Protein AF-A0A1G3TV12-F1 (afdb_monomer_lite)

Structure (mmCIF, N/CA/C/O backbone):
data_AF-A0A1G3TV12-F1
#
_entry.id   AF-A0A1G3TV12-F1
#
loop_
_atom_site.group_PDB
_atom_site.id
_atom_site.type_symbol
_atom_site.label_atom_id
_atom_site.label_alt_id
_atom_site.label_comp_id
_atom_site.label_asym_id
_atom_site.label_entity_id
_atom_site.label_seq_id
_atom_site.pdbx_PDB_ins_code
_atom_site.Cartn_x
_atom_site.Cartn_y
_atom_site.Cartn_z
_atom_site.occupancy
_atom_site.B_iso_or_equiv
_atom_site.auth_seq_id
_atom_site.auth_comp_id
_atom_site.auth_asym_id
_atom_site.auth_atom_id
_atom_site.pdbx_PDB_model_num
ATOM 1 N N . ILE A 1 1 ? -9.687 -12.766 11.021 1.00 58.94 1 ILE A N 1
ATOM 2 C CA . ILE A 1 1 ? -8.291 -12.483 10.596 1.00 58.94 1 ILE A CA 1
ATOM 3 C C . ILE A 1 1 ? -7.959 -13.190 9.277 1.00 58.94 1 ILE A C 1
ATOM 5 O O . ILE A 1 1 ? -7.684 -12.495 8.314 1.00 58.94 1 ILE A O 1
ATOM 9 N N . LEU A 1 2 ? -8.092 -14.520 9.164 1.00 56.59 2 LEU A N 1
ATOM 10 C CA . LEU A 1 2 ? -7.794 -15.253 7.916 1.00 56.59 2 LEU A CA 1
ATOM 11 C C . LEU A 1 2 ? -8.655 -14.819 6.706 1.00 56.59 2 LEU A C 1
ATOM 13 O O . LEU A 1 2 ? -8.135 -14.634 5.612 1.00 56.59 2 LEU A O 1
ATOM 17 N N . LEU A 1 3 ? -9.946 -14.538 6.931 1.00 59.56 3 LEU A N 1
ATOM 18 C CA . LEU A 1 3 ? -10.849 -13.985 5.910 1.00 59.56 3 LEU A CA 1
ATOM 19 C C . LEU A 1 3 ? -10.344 -12.643 5.335 1.00 59.56 3 LEU A C 1
ATOM 21 O O . LEU A 1 3 ? -10.456 -12.401 4.141 1.00 59.56 3 LEU A O 1
ATOM 25 N N . PHE A 1 4 ? -9.729 -11.793 6.167 1.00 60.41 4 PHE A N 1
ATOM 26 C CA . PHE A 1 4 ? -9.203 -10.484 5.756 1.00 60.41 4 PHE A CA 1
ATOM 27 C C . PHE A 1 4 ? -7.938 -10.588 4.916 1.00 60.41 4 PHE A C 1
ATOM 29 O O . PHE A 1 4 ? -7.738 -9.767 4.024 1.00 60.41 4 PHE A O 1
ATOM 36 N N . LEU A 1 5 ? -7.113 -11.604 5.176 1.00 58.50 5 LEU A N 1
ATOM 37 C CA . LEU A 1 5 ? -5.966 -11.900 4.332 1.00 58.50 5 LEU A CA 1
ATOM 38 C C . LEU A 1 5 ? -6.451 -12.291 2.929 1.00 58.50 5 LEU A C 1
ATOM 40 O O . LEU A 1 5 ? -5.931 -11.789 1.943 1.00 58.50 5 LEU A O 1
ATOM 44 N N . ILE A 1 6 ? -7.476 -13.145 2.823 1.00 59.94 6 ILE A N 1
ATOM 45 C CA . ILE A 1 6 ? -8.022 -13.627 1.538 1.00 59.94 6 ILE A CA 1
ATOM 46 C C . ILE A 1 6 ? -8.740 -12.509 0.757 1.00 59.94 6 ILE A C 1
ATOM 48 O O . ILE A 1 6 ? -8.690 -12.483 -0.469 1.00 59.94 6 ILE A O 1
ATOM 52 N N . MET A 1 7 ? -9.354 -11.543 1.445 1.00 66.31 7 MET A N 1
ATOM 53 C CA . MET A 1 7 ? -10.093 -10.430 0.829 1.00 66.31 7 MET A CA 1
ATOM 54 C C . MET A 1 7 ? -9.225 -9.345 0.162 1.00 66.31 7 MET A C 1
ATOM 56 O O . MET A 1 7 ? -9.773 -8.359 -0.327 1.00 66.31 7 MET A O 1
ATOM 60 N N . GLN A 1 8 ? -7.897 -9.488 0.127 1.00 81.31 8 GLN A N 1
ATOM 61 C CA . GLN A 1 8 ? -6.966 -8.481 -0.404 1.00 81.31 8 GLN A CA 1
ATOM 62 C C . GLN A 1 8 ? -6.310 -8.943 -1.726 1.00 81.31 8 GLN A C 1
ATOM 64 O O . GLN A 1 8 ? -5.086 -9.078 -1.787 1.00 81.31 8 GLN A O 1
ATOM 69 N N . PRO A 1 9 ? -7.071 -9.171 -2.819 1.00 84.06 9 PRO A N 1
ATOM 70 C CA . PRO A 1 9 ? -6.509 -9.669 -4.080 1.00 84.06 9 PRO A CA 1
ATOM 71 C C . PRO A 1 9 ? -5.422 -8.740 -4.640 1.00 84.06 9 PRO A C 1
ATOM 73 O O . PRO A 1 9 ? -4.424 -9.201 -5.186 1.00 84.06 9 PRO A O 1
ATOM 76 N N . THR A 1 10 ? -5.555 -7.427 -4.429 1.00 87.44 10 THR A N 1
ATOM 77 C CA . THR A 1 10 ? -4.567 -6.434 -4.870 1.00 87.44 10 THR A CA 1
ATOM 78 C C . THR A 1 10 ? -3.245 -6.496 -4.105 1.00 87.44 10 THR A C 1
ATOM 80 O O . THR A 1 10 ? -2.229 -6.054 -4.630 1.00 87.44 10 THR A O 1
ATOM 83 N N . PHE A 1 11 ? -3.242 -7.012 -2.873 1.00 89.12 11 PHE A N 1
ATOM 84 C CA . PHE A 1 11 ? -2.015 -7.204 -2.098 1.00 89.12 11 PHE A CA 1
ATOM 85 C C . PHE A 1 11 ? -1.218 -8.398 -2.630 1.00 89.12 11 PHE A C 1
ATOM 87 O O . PHE A 1 11 ? -0.026 -8.271 -2.890 1.00 89.12 11 PHE A O 1
ATOM 94 N N . TYR A 1 12 ? -1.886 -9.525 -2.897 1.00 89.50 12 TYR A N 1
ATOM 95 C CA . TYR A 1 12 ? -1.240 -10.675 -3.539 1.00 89.50 12 TYR A CA 1
ATOM 96 C C . TYR A 1 12 ? -0.755 -10.349 -4.950 1.00 89.50 12 TYR A C 1
ATOM 98 O O . TYR A 1 12 ? 0.335 -10.772 -5.327 1.00 89.50 12 TYR A O 1
ATOM 106 N N . PHE A 1 13 ? -1.520 -9.548 -5.699 1.00 91.62 13 PHE A N 1
ATOM 107 C CA . PHE A 1 13 ? -1.061 -9.007 -6.975 1.00 91.62 13 PHE A CA 1
ATOM 108 C C . PHE A 1 13 ? 0.239 -8.215 -6.813 1.00 91.62 13 PHE A C 1
ATOM 110 O O . PHE A 1 13 ? 1.171 -8.448 -7.567 1.00 91.62 13 PHE A O 1
ATOM 117 N N . ALA A 1 14 ? 0.335 -7.331 -5.816 1.00 91.88 14 ALA A N 1
ATOM 118 C CA . ALA A 1 14 ? 1.548 -6.553 -5.579 1.00 91.88 14 ALA A CA 1
ATOM 119 C C . ALA A 1 14 ? 2.761 -7.428 -5.221 1.00 91.88 14 ALA A C 1
ATOM 121 O O . ALA A 1 14 ? 3.862 -7.142 -5.681 1.00 91.88 14 ALA A O 1
ATOM 122 N N . ILE A 1 15 ? 2.564 -8.511 -4.457 1.00 92.56 15 ILE A N 1
ATOM 123 C CA . ILE A 1 15 ? 3.631 -9.486 -4.172 1.00 92.56 15 ILE A CA 1
ATOM 124 C C . ILE A 1 15 ? 4.091 -10.156 -5.469 1.00 92.56 15 ILE A C 1
ATOM 126 O O . ILE A 1 15 ? 5.284 -10.180 -5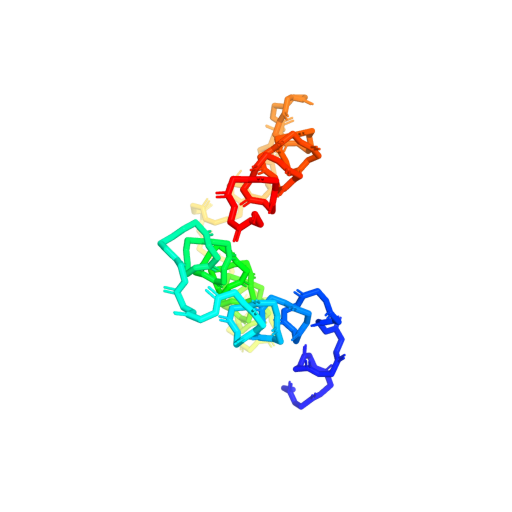.760 1.00 92.56 15 ILE A O 1
ATOM 130 N N . GLY A 1 16 ? 3.148 -10.676 -6.260 1.00 92.50 16 GLY A N 1
ATOM 131 C CA . GLY A 1 16 ? 3.459 -11.308 -7.542 1.00 92.50 16 GLY A CA 1
ATOM 132 C C . GLY A 1 16 ? 4.147 -10.342 -8.506 1.00 92.50 16 GLY A C 1
ATOM 133 O O . GLY A 1 16 ? 5.135 -10.704 -9.128 1.00 92.50 16 GLY A O 1
ATOM 134 N N . PHE A 1 17 ? 3.678 -9.097 -8.574 1.00 93.94 17 PHE A N 1
ATOM 135 C CA . PHE A 1 17 ? 4.253 -8.046 -9.406 1.00 93.94 17 PHE A CA 1
ATOM 136 C C . PHE A 1 17 ? 5.699 -7.720 -9.012 1.00 93.94 17 PHE A C 1
ATOM 138 O O . PHE A 1 17 ? 6.562 -7.671 -9.878 1.00 93.94 17 PHE A O 1
ATOM 145 N N . ALA A 1 18 ? 5.994 -7.594 -7.714 1.00 94.81 18 ALA A N 1
ATOM 146 C CA . ALA A 1 18 ? 7.363 -7.388 -7.244 1.00 94.81 18 ALA A CA 1
ATOM 147 C C . ALA A 1 18 ? 8.300 -8.544 -7.624 1.00 94.81 18 ALA A C 1
ATOM 149 O O . ALA A 1 18 ? 9.448 -8.298 -7.979 1.00 94.81 18 ALA A O 1
ATOM 150 N N . ILE A 1 19 ? 7.809 -9.788 -7.599 1.00 95.25 19 ILE A N 1
ATOM 151 C CA . ILE A 1 19 ? 8.584 -10.957 -8.039 1.00 95.25 19 ILE A CA 1
ATOM 152 C C . ILE A 1 19 ? 8.803 -10.934 -9.559 1.00 95.25 19 ILE A C 1
ATOM 154 O O . ILE A 1 19 ? 9.890 -11.266 -10.015 1.00 95.25 19 ILE A O 1
ATOM 158 N N . LEU A 1 20 ? 7.789 -10.551 -10.343 1.00 95.38 20 LEU A N 1
ATOM 159 C CA . LEU A 1 20 ? 7.876 -10.496 -11.808 1.00 95.38 20 LEU A CA 1
ATOM 160 C C . LEU A 1 20 ? 8.783 -9.369 -12.323 1.00 95.38 20 LEU A C 1
ATOM 162 O O . LEU A 1 20 ? 9.343 -9.506 -13.404 1.00 95.38 20 LEU A O 1
ATOM 166 N N . CYS A 1 21 ? 8.925 -8.286 -11.559 1.00 93.56 21 CYS A N 1
ATOM 167 C CA . CYS A 1 21 ? 9.794 -7.148 -11.868 1.00 93.56 21 CYS A CA 1
ATOM 168 C C . CYS A 1 21 ? 11.169 -7.240 -11.177 1.00 93.56 21 CYS A C 1
ATOM 170 O O . CYS A 1 21 ? 11.786 -6.208 -10.926 1.00 93.56 21 CYS A O 1
ATOM 172 N N . ASP A 1 22 ? 11.621 -8.440 -10.789 1.00 93.44 22 ASP A N 1
ATOM 173 C CA . ASP A 1 22 ? 12.924 -8.672 -10.137 1.00 93.44 22 ASP A CA 1
ATOM 174 C C . ASP A 1 22 ? 13.206 -7.748 -8.934 1.00 93.44 22 ASP A C 1
ATOM 176 O O . ASP A 1 22 ? 14.341 -7.352 -8.669 1.00 93.44 22 ASP A O 1
ATOM 180 N N . TYR A 1 23 ? 12.164 -7.431 -8.161 1.00 91.56 23 TYR A N 1
ATOM 181 C CA . TYR A 1 23 ? 12.224 -6.539 -7.001 1.00 91.56 23 TYR A CA 1
ATOM 182 C C . TYR A 1 23 ? 12.658 -5.099 -7.328 1.00 91.56 23 TYR A C 1
ATOM 184 O O . TYR A 1 23 ? 13.292 -4.446 -6.492 1.00 91.56 23 TYR A O 1
ATOM 192 N N . ASP A 1 24 ? 12.280 -4.583 -8.503 1.00 95.50 24 ASP A N 1
ATOM 193 C CA . ASP A 1 24 ? 12.456 -3.171 -8.857 1.00 95.50 24 ASP A CA 1
ATOM 194 C C . ASP A 1 24 ? 11.950 -2.223 -7.751 1.00 95.50 24 ASP A C 1
ATOM 196 O O . ASP A 1 24 ? 10.963 -2.490 -7.052 1.00 95.50 24 ASP A O 1
ATOM 200 N N . ILE A 1 25 ? 12.621 -1.080 -7.600 1.00 93.88 25 ILE A N 1
ATOM 201 C CA . ILE A 1 25 ? 12.342 -0.127 -6.526 1.00 93.88 25 ILE A CA 1
ATOM 202 C C . ILE A 1 25 ? 10.894 0.384 -6.554 1.00 93.88 25 ILE A C 1
ATOM 204 O O . ILE A 1 25 ? 10.282 0.527 -5.491 1.00 93.88 25 ILE A O 1
ATOM 208 N N . PHE A 1 26 ? 10.301 0.600 -7.731 1.00 93.88 26 PHE A N 1
ATOM 209 C CA . PHE A 1 26 ? 8.913 1.046 -7.859 1.00 93.88 26 PHE A CA 1
ATOM 210 C C . PHE A 1 26 ? 7.926 -0.075 -7.530 1.00 93.88 26 PHE A C 1
ATOM 212 O O . PHE A 1 26 ? 6.900 0.180 -6.889 1.00 93.88 26 PHE A O 1
ATOM 219 N N . ALA A 1 27 ? 8.259 -1.322 -7.869 1.00 92.56 27 ALA A N 1
ATOM 220 C CA . ALA A 1 27 ? 7.466 -2.487 -7.490 1.00 92.56 27 ALA A CA 1
ATOM 221 C C . ALA A 1 27 ? 7.500 -2.731 -5.968 1.00 92.56 27 ALA A C 1
ATOM 223 O O . ALA A 1 27 ? 6.464 -3.020 -5.359 1.00 92.56 27 ALA A O 1
ATOM 224 N N . ILE A 1 28 ? 8.655 -2.523 -5.325 1.00 94.81 28 ILE A N 1
ATOM 225 C CA . ILE A 1 28 ? 8.797 -2.565 -3.862 1.00 94.81 28 ILE A CA 1
ATOM 226 C C . ILE A 1 28 ? 8.000 -1.440 -3.192 1.00 94.81 28 ILE A C 1
ATOM 228 O O . ILE A 1 28 ? 7.293 -1.695 -2.214 1.00 94.81 28 ILE A O 1
ATOM 232 N N . ILE A 1 29 ? 8.050 -0.213 -3.722 1.00 93.75 29 ILE A N 1
ATOM 233 C CA . ILE A 1 29 ? 7.235 0.907 -3.222 1.00 93.75 29 ILE A CA 1
ATOM 234 C C . ILE A 1 29 ? 5.742 0.579 -3.351 1.00 93.75 29 ILE A C 1
ATOM 236 O O . ILE A 1 29 ? 4.977 0.789 -2.406 1.00 93.75 29 ILE A O 1
ATOM 240 N N . PHE A 1 30 ? 5.314 0.024 -4.486 1.00 92.62 30 PHE A N 1
ATOM 241 C CA . PHE A 1 30 ? 3.929 -0.393 -4.696 1.00 92.62 30 PHE A CA 1
ATOM 242 C C . PHE A 1 30 ? 3.488 -1.458 -3.679 1.00 92.62 30 PHE A C 1
ATOM 244 O O . PHE A 1 30 ? 2.422 -1.329 -3.064 1.00 92.62 30 PHE A O 1
ATOM 251 N N . LEU A 1 31 ? 4.328 -2.466 -3.436 1.00 93.50 31 LEU A N 1
ATOM 252 C CA . LEU A 1 31 ? 4.091 -3.489 -2.419 1.00 93.50 31 LEU A CA 1
ATOM 253 C C . LEU A 1 31 ? 4.015 -2.891 -1.007 1.00 93.50 31 LEU A C 1
ATOM 255 O O . LEU A 1 31 ? 3.119 -3.245 -0.234 1.00 93.50 31 LEU A O 1
ATOM 259 N N . PHE A 1 32 ? 4.895 -1.949 -0.672 1.00 93.38 32 PHE A N 1
ATOM 260 C CA . PHE A 1 32 ? 4.872 -1.261 0.617 1.00 93.38 32 PHE A CA 1
ATOM 261 C C . PHE A 1 32 ? 3.568 -0.480 0.822 1.00 93.38 32 PHE A C 1
ATOM 263 O O . PHE A 1 32 ? 2.925 -0.620 1.864 1.00 93.38 32 PHE A O 1
ATOM 270 N N . LEU A 1 33 ? 3.113 0.268 -0.189 1.00 92.06 33 LEU A N 1
ATOM 271 C CA . LEU A 1 33 ? 1.840 0.995 -0.131 1.00 92.06 33 LEU A CA 1
ATOM 272 C C . LEU A 1 33 ? 0.649 0.055 0.094 1.00 92.06 33 LEU A C 1
ATOM 274 O O . LEU A 1 33 ? -0.240 0.363 0.891 1.00 92.06 33 LEU A O 1
ATOM 278 N N . LYS A 1 34 ? 0.627 -1.110 -0.566 1.00 90.50 34 LYS A N 1
ATOM 279 C CA . LYS A 1 34 ? -0.415 -2.121 -0.328 1.00 90.50 34 LYS A CA 1
ATOM 280 C C . LYS A 1 34 ? -0.314 -2.754 1.055 1.00 90.50 34 LYS A C 1
ATOM 282 O O . LYS A 1 34 ? -1.344 -3.012 1.671 1.00 90.50 34 LYS A O 1
ATOM 287 N N . THR A 1 35 ? 0.898 -2.950 1.564 1.00 89.88 35 THR A N 1
ATOM 288 C CA . THR A 1 35 ? 1.128 -3.449 2.926 1.00 89.88 35 THR A CA 1
ATOM 289 C C . THR A 1 35 ? 0.582 -2.471 3.964 1.00 89.88 35 THR A C 1
ATOM 291 O O . THR A 1 35 ? -0.125 -2.888 4.880 1.00 89.88 35 THR A O 1
ATOM 294 N N . ALA A 1 36 ? 0.852 -1.174 3.795 1.00 89.44 36 ALA A N 1
ATOM 295 C CA . ALA A 1 36 ? 0.339 -0.124 4.669 1.00 89.44 36 ALA A CA 1
ATOM 296 C C . ALA A 1 36 ? -1.199 -0.086 4.674 1.00 89.44 36 ALA A C 1
ATOM 298 O O . ALA A 1 36 ? -1.798 -0.085 5.744 1.00 89.44 36 ALA A O 1
ATOM 299 N N . ASP A 1 37 ? -1.846 -0.157 3.504 1.00 86.75 37 ASP A N 1
ATOM 300 C CA . ASP A 1 37 ? -3.315 -0.203 3.397 1.00 86.75 37 ASP A CA 1
ATOM 301 C C . ASP A 1 37 ? -3.916 -1.417 4.137 1.00 86.75 37 ASP A C 1
ATOM 303 O O . ASP A 1 37 ? -4.874 -1.291 4.907 1.00 86.75 37 ASP A O 1
ATOM 307 N N . VAL A 1 38 ? -3.321 -2.604 3.970 1.00 86.88 38 VAL A N 1
ATOM 308 C CA . VAL A 1 38 ? -3.742 -3.819 4.688 1.00 86.88 38 VAL A CA 1
ATOM 309 C C . VAL A 1 38 ? -3.557 -3.657 6.199 1.00 86.88 38 VAL A C 1
ATOM 311 O O . VAL A 1 38 ? -4.478 -3.959 6.963 1.00 86.88 38 VAL A O 1
ATOM 314 N N . ALA A 1 39 ? -2.395 -3.168 6.633 1.00 86.19 39 ALA A N 1
ATOM 315 C CA . ALA A 1 39 ? -2.073 -2.982 8.043 1.00 86.19 39 ALA A CA 1
ATOM 316 C C . ALA A 1 39 ? -3.030 -1.986 8.712 1.00 86.19 39 ALA A C 1
ATOM 318 O O . ALA A 1 39 ? -3.589 -2.291 9.766 1.00 86.19 39 ALA A O 1
ATOM 319 N N . THR A 1 40 ? -3.301 -0.843 8.077 1.00 84.31 40 THR A N 1
ATOM 320 C CA . THR A 1 40 ? -4.247 0.156 8.589 1.00 84.31 40 THR A CA 1
ATOM 321 C C . THR A 1 40 ? -5.652 -0.423 8.732 1.00 84.31 40 THR A C 1
ATOM 323 O O . THR A 1 40 ? -6.299 -0.204 9.756 1.00 84.31 40 THR A O 1
ATOM 326 N N . LYS A 1 41 ? -6.119 -1.222 7.764 1.00 82.31 41 LYS A N 1
ATOM 327 C CA . LYS A 1 41 ? -7.418 -1.909 7.866 1.00 82.31 41 LYS A CA 1
ATOM 328 C C . LYS A 1 41 ? -7.457 -2.882 9.042 1.00 82.31 41 LYS A C 1
ATOM 330 O O . LYS A 1 41 ? -8.434 -2.881 9.786 1.00 82.31 41 LYS A O 1
ATOM 335 N N . ILE A 1 42 ? -6.404 -3.678 9.243 1.00 82.56 42 ILE A N 1
ATOM 336 C CA . ILE A 1 42 ? -6.306 -4.604 10.384 1.00 82.56 42 ILE A CA 1
ATOM 337 C C . ILE A 1 42 ? -6.368 -3.835 11.709 1.00 82.56 42 ILE A C 1
ATOM 339 O O . ILE A 1 42 ? -7.152 -4.207 12.583 1.00 82.56 42 ILE A O 1
ATOM 343 N N . LEU A 1 43 ? -5.608 -2.744 11.835 1.00 81.50 43 LEU A N 1
ATOM 344 C CA . LEU A 1 43 ? -5.606 -1.900 13.032 1.00 81.50 43 LEU A CA 1
ATOM 345 C C . LEU A 1 43 ? -6.983 -1.277 13.299 1.00 81.50 43 LEU A C 1
ATOM 347 O O . LEU A 1 43 ? -7.457 -1.302 14.434 1.00 81.50 43 LEU A O 1
ATOM 351 N N . LEU A 1 44 ? -7.652 -0.771 12.261 1.00 77.38 44 LEU A N 1
ATOM 352 C CA . LEU A 1 44 ? -9.009 -0.226 12.361 1.00 77.38 44 LEU A CA 1
ATOM 353 C C . LEU A 1 44 ? -10.008 -1.275 12.853 1.00 77.38 44 LEU A C 1
ATOM 355 O O . LEU A 1 44 ? -10.811 -1.005 13.744 1.00 77.38 44 LEU A O 1
ATOM 359 N N . ILE A 1 45 ? -9.946 -2.487 12.305 1.00 77.50 45 ILE A N 1
ATOM 360 C CA . ILE A 1 45 ? -10.821 -3.588 12.717 1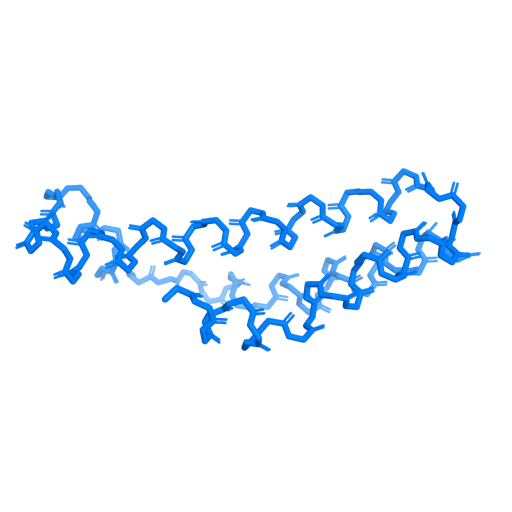.00 77.50 45 ILE A CA 1
ATOM 361 C C . ILE A 1 45 ? -10.553 -3.965 14.171 1.00 77.50 45 ILE A C 1
ATOM 363 O O . ILE A 1 45 ? -11.499 -4.142 14.935 1.00 77.50 45 ILE A O 1
ATOM 367 N N . GLU A 1 46 ? -9.291 -4.065 14.583 1.00 77.12 46 GLU A N 1
ATOM 368 C CA . GLU A 1 46 ? -8.948 -4.365 15.973 1.00 77.12 46 GLU A CA 1
ATOM 369 C C . GLU A 1 46 ? -9.487 -3.287 16.930 1.00 77.12 46 GLU A C 1
ATOM 371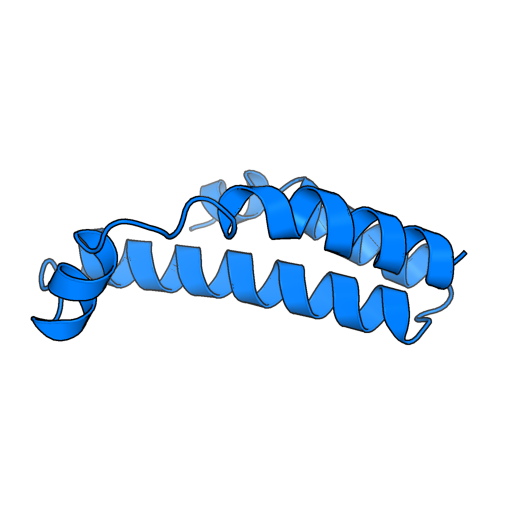 O O . GLU A 1 46 ? -10.071 -3.606 17.971 1.00 77.12 46 GLU A O 1
ATOM 376 N N . GLN A 1 47 ? -9.360 -2.010 16.566 1.00 72.38 47 GLN A N 1
ATOM 377 C CA . GLN A 1 47 ? -9.886 -0.902 17.364 1.00 72.38 47 GLN A CA 1
ATOM 378 C C . GLN A 1 47 ? -11.418 -0.933 17.462 1.00 72.38 47 GLN A C 1
ATOM 380 O O . GLN A 1 47 ? -11.965 -0.815 18.561 1.00 72.38 47 GLN A O 1
ATOM 385 N N . ILE A 1 48 ? -12.112 -1.145 16.340 1.00 70.62 48 ILE A N 1
ATOM 386 C CA . ILE A 1 48 ? -13.580 -1.126 16.274 1.00 70.62 48 ILE A CA 1
ATOM 387 C C . ILE A 1 48 ? -14.190 -2.369 16.938 1.00 70.62 48 ILE A C 1
ATOM 389 O O . ILE A 1 48 ? -15.101 -2.249 17.757 1.00 70.62 48 ILE A O 1
ATOM 393 N N . PHE A 1 49 ? -13.700 -3.566 16.605 1.00 67.00 49 PHE A N 1
ATOM 394 C CA . PHE A 1 49 ? -14.336 -4.827 17.000 1.00 67.00 49 PHE A CA 1
ATOM 395 C C . PHE A 1 49 ? -13.805 -5.395 18.317 1.00 67.00 49 PHE A C 1
ATOM 397 O O . PHE A 1 49 ? -14.586 -5.973 19.076 1.00 67.00 49 PHE A O 1
ATOM 404 N N . THR A 1 50 ? -12.511 -5.235 18.609 1.00 64.44 50 THR A N 1
ATOM 405 C CA . THR A 1 50 ? -11.891 -5.827 19.807 1.00 64.44 50 THR A CA 1
ATOM 406 C C . THR A 1 50 ? -11.884 -4.845 20.970 1.00 64.44 50 THR A C 1
ATOM 408 O O . THR A 1 50 ? -12.316 -5.190 22.068 1.00 64.44 50 THR A O 1
ATOM 411 N N . LYS A 1 51 ? -11.414 -3.611 20.743 1.00 65.06 51 LYS A N 1
ATOM 412 C CA . LYS A 1 51 ? -11.257 -2.617 21.819 1.00 65.06 51 LYS A CA 1
ATOM 413 C C . LYS A 1 51 ? -12.525 -1.801 22.080 1.00 65.06 51 LYS A C 1
ATOM 415 O O . LYS A 1 51 ? -12.663 -1.268 23.178 1.00 65.06 51 LYS A O 1
ATOM 420 N N . LYS A 1 52 ? -13.453 -1.728 21.110 1.00 62.62 52 LYS A N 1
ATOM 421 C CA . LYS A 1 52 ? -14.711 -0.945 21.160 1.00 62.62 52 LYS A CA 1
ATOM 422 C C . LYS A 1 52 ? -14.523 0.507 21.631 1.00 62.62 52 LYS A C 1
ATOM 424 O O . LYS A 1 52 ? -15.465 1.148 22.087 1.00 62.62 52 LYS A O 1
ATOM 429 N N . SER A 1 53 ? -13.305 1.023 21.522 1.00 61.06 53 SER A N 1
ATOM 430 C CA . SER A 1 53 ? -12.907 2.358 21.931 1.00 61.06 53 SER A CA 1
ATOM 431 C C . SER A 1 53 ? -12.128 2.960 20.773 1.00 61.06 53 SER A C 1
ATOM 433 O O . SER A 1 53 ? -10.945 2.699 20.565 1.00 61.06 53 SER A O 1
ATOM 435 N N . LEU A 1 54 ? -12.829 3.745 19.961 1.00 63.69 54 LEU A N 1
ATOM 436 C CA . LEU A 1 54 ? -12.156 4.678 19.072 1.00 63.69 54 LEU A CA 1
ATOM 437 C C . LEU A 1 54 ? -11.531 5.745 19.967 1.00 63.69 54 LEU A C 1
ATOM 439 O O . LEU A 1 54 ? -12.235 6.352 20.779 1.00 63.69 54 LEU A O 1
ATOM 443 N N . SER A 1 55 ? -10.219 5.969 19.848 1.00 66.56 55 SER A N 1
ATOM 444 C CA . SER A 1 55 ? -9.635 7.164 20.453 1.00 66.56 55 SER A CA 1
ATOM 445 C C . SER A 1 55 ? -10.357 8.386 19.880 1.00 66.56 55 SER A C 1
ATOM 447 O O . SER A 1 55 ? -10.802 8.378 18.728 1.00 66.56 55 SER A O 1
ATOM 449 N N . GLN A 1 56 ? -10.516 9.427 20.695 1.00 65.12 56 GLN A N 1
ATOM 450 C CA . GLN A 1 56 ? -11.242 10.636 20.301 1.00 65.12 56 GLN A CA 1
ATOM 451 C C . GLN A 1 56 ? -10.685 11.213 18.987 1.00 65.12 56 GLN A C 1
ATOM 453 O O . GLN A 1 56 ? -11.446 11.590 18.102 1.00 65.12 56 GLN A O 1
ATOM 458 N N . GLU A 1 57 ? -9.362 11.156 18.821 1.00 66.69 57 GLU A N 1
ATOM 459 C CA . GLU A 1 57 ? -8.640 11.539 17.604 1.00 66.69 57 GLU A CA 1
ATOM 460 C C . GLU A 1 57 ? -9.004 10.670 16.389 1.00 66.69 57 GLU A C 1
ATOM 462 O O . GL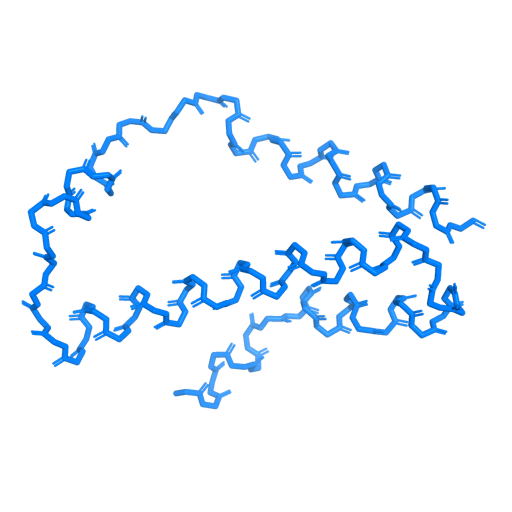U A 1 57 ? -9.314 11.201 15.326 1.00 66.69 57 GLU A O 1
ATOM 467 N N . MET A 1 58 ? -9.039 9.341 16.535 1.00 68.62 58 MET A N 1
ATOM 468 C CA . MET A 1 58 ? -9.367 8.431 15.428 1.00 68.62 58 MET A CA 1
ATOM 469 C C . MET A 1 58 ? -10.825 8.578 14.978 1.00 68.62 58 MET A C 1
ATOM 471 O O . MET A 1 58 ? -11.121 8.521 13.786 1.00 68.62 58 MET A O 1
ATOM 475 N N . SER A 1 59 ? -11.738 8.801 15.927 1.00 69.62 59 SER A N 1
ATOM 476 C CA . SER A 1 59 ? -13.150 9.070 15.634 1.00 69.62 59 SER A CA 1
ATOM 477 C C . SER A 1 59 ? -13.318 10.368 14.838 1.00 69.62 59 SER A C 1
ATOM 479 O O . SER A 1 59 ? -14.040 10.398 13.842 1.00 69.62 59 SER A O 1
ATOM 481 N N . LEU A 1 60 ? -12.596 11.426 15.227 1.00 69.50 60 LEU A N 1
ATOM 482 C CA . LEU A 1 60 ? -12.599 12.704 14.512 1.00 69.50 60 LEU A CA 1
ATOM 483 C C . LEU A 1 60 ? -12.034 12.573 13.093 1.00 69.50 60 LEU A C 1
ATOM 485 O O . LEU A 1 60 ? -12.596 13.152 12.170 1.00 69.50 60 LEU A O 1
ATOM 489 N N . ILE A 1 61 ? -10.978 11.778 12.898 1.00 76.19 61 ILE A N 1
ATOM 490 C CA . ILE A 1 61 ? -10.403 11.523 11.568 1.00 76.19 61 ILE A CA 1
ATOM 491 C C . ILE A 1 61 ? -11.386 10.756 10.675 1.00 76.19 61 ILE A C 1
ATOM 493 O O . ILE A 1 61 ? -11.542 11.100 9.508 1.00 76.19 61 ILE A O 1
ATOM 497 N N . LEU A 1 62 ? -12.078 9.746 11.209 1.00 71.50 62 LEU A N 1
ATOM 498 C CA . LEU A 1 62 ? -13.059 8.962 10.446 1.00 71.50 62 LEU A CA 1
ATOM 499 C C . LEU A 1 62 ? -14.303 9.771 10.055 1.00 71.50 62 LEU A C 1
ATOM 501 O O . LEU A 1 62 ? -14.920 9.485 9.031 1.00 71.50 62 LEU A O 1
ATOM 505 N N . LEU A 1 63 ? -14.679 10.756 10.873 1.00 76.06 63 LEU A N 1
ATOM 506 C CA . LEU A 1 63 ? -15.787 11.676 10.606 1.00 76.06 63 LEU A CA 1
ATOM 507 C C . LEU A 1 63 ? -15.364 12.894 9.779 1.00 76.06 63 LEU A C 1
ATOM 509 O O . LEU A 1 63 ? -16.226 13.641 9.313 1.00 76.06 63 LEU A O 1
ATOM 513 N N . SER A 1 64 ? -14.058 13.109 9.605 1.00 76.81 64 SER A N 1
ATOM 514 C CA . SER A 1 64 ? -13.556 14.208 8.796 1.00 76.81 64 SER A CA 1
ATOM 515 C C . SER A 1 64 ? -13.978 13.998 7.344 1.00 76.81 64 SER A C 1
ATOM 517 O O . SER A 1 64 ? -13.797 12.900 6.807 1.00 76.81 64 SER A O 1
ATOM 519 N N . PRO A 1 65 ? -14.502 15.035 6.671 1.00 73.19 65 PRO A N 1
ATOM 520 C CA . PRO A 1 65 ? -14.700 14.971 5.236 1.00 73.19 65 PRO A CA 1
ATOM 521 C C . PRO A 1 65 ? -13.350 14.669 4.583 1.00 73.19 65 PRO A C 1
ATOM 523 O O . PRO A 1 65 ? -12.358 15.357 4.821 1.00 73.19 65 PRO A O 1
ATOM 526 N N . ILE A 1 66 ? -13.307 13.589 3.808 1.00 75.31 66 ILE A N 1
ATOM 527 C CA . ILE A 1 66 ? -12.147 13.263 2.988 1.00 75.31 66 ILE A CA 1
ATOM 528 C C . ILE A 1 66 ? -12.139 14.263 1.836 1.00 75.31 66 ILE A C 1
ATOM 530 O O . ILE A 1 66 ? -13.137 14.385 1.122 1.00 75.31 66 ILE A O 1
ATOM 534 N N . ASP A 1 67 ? -11.021 14.963 1.651 1.00 77.06 67 ASP A N 1
ATOM 535 C CA . ASP A 1 67 ? -10.850 15.853 0.509 1.00 77.06 67 ASP A CA 1
ATOM 536 C C . ASP A 1 67 ? -11.118 15.097 -0.790 1.00 77.06 67 ASP A C 1
ATOM 538 O O . ASP A 1 67 ? -10.615 13.989 -1.001 1.00 77.06 67 ASP A O 1
ATOM 542 N N . SER A 1 68 ? -11.877 15.719 -1.692 1.00 77.94 68 SER A N 1
ATOM 543 C CA . SER A 1 68 ? -12.368 15.081 -2.917 1.00 77.94 68 SER A CA 1
ATOM 544 C C . SER A 1 68 ? -11.266 14.451 -3.770 1.00 77.94 68 SER A C 1
ATOM 546 O O . SER A 1 68 ? -11.561 13.570 -4.562 1.00 77.94 68 SER A O 1
ATOM 548 N N . PHE A 1 69 ? -10.009 14.878 -3.625 1.00 79.75 69 PHE A N 1
ATOM 549 C CA . PHE A 1 69 ? -8.858 14.355 -4.362 1.00 79.75 69 PHE A CA 1
ATOM 550 C C . PHE A 1 69 ? -8.335 13.004 -3.842 1.00 79.75 69 PHE A C 1
ATOM 552 O O . PHE A 1 69 ? -7.848 12.189 -4.629 1.00 79.75 69 PHE A O 1
ATOM 559 N N . LEU A 1 70 ? -8.449 12.737 -2.539 1.00 77.00 70 LEU A N 1
ATOM 560 C CA . LEU A 1 70 ? -7.849 11.566 -1.887 1.00 77.00 70 LEU A CA 1
ATOM 561 C C . LEU A 1 70 ? -8.290 10.221 -2.504 1.00 77.00 70 LEU A C 1
ATOM 563 O O . LEU A 1 70 ? -7.424 9.379 -2.752 1.00 77.00 70 LEU A O 1
ATOM 567 N N . PRO A 1 71 ? -9.585 10.013 -2.831 1.00 77.06 71 PRO A N 1
ATOM 568 C CA . PRO A 1 71 ? -10.047 8.793 -3.496 1.00 77.06 71 PRO A CA 1
ATOM 569 C C . PRO A 1 71 ? -9.434 8.577 -4.888 1.00 77.06 71 PRO A C 1
ATOM 571 O O . PRO A 1 71 ? -9.269 7.435 -5.316 1.00 77.06 71 PRO A O 1
ATOM 574 N N . TYR A 1 72 ? -9.071 9.655 -5.592 1.00 82.69 72 TYR A N 1
ATOM 575 C CA . TYR A 1 72 ? -8.511 9.584 -6.946 1.00 82.69 72 TYR A CA 1
ATOM 576 C C . TYR A 1 72 ? -6.996 9.387 -6.963 1.00 82.69 72 TYR A C 1
ATOM 578 O O . TYR A 1 72 ? -6.458 8.943 -7.976 1.00 82.69 72 TYR A O 1
ATOM 586 N N . MET A 1 73 ? -6.291 9.653 -5.860 1.00 82.94 73 MET A N 1
ATOM 587 C CA . MET A 1 73 ? -4.835 9.490 -5.818 1.00 82.94 73 MET A CA 1
ATOM 588 C C . MET A 1 73 ? -4.394 8.070 -6.179 1.00 82.94 73 MET A C 1
ATOM 590 O O . MET A 1 73 ? -3.450 7.893 -6.945 1.00 82.94 73 MET A O 1
ATOM 594 N N . GLY A 1 74 ? -5.106 7.051 -5.689 1.00 81.12 74 GLY A N 1
ATOM 595 C CA . GLY A 1 74 ? -4.803 5.655 -6.010 1.00 81.12 74 GLY A CA 1
ATOM 596 C C . GLY A 1 74 ? -4.951 5.323 -7.500 1.00 81.12 74 GLY A C 1
ATOM 597 O O . GLY A 1 74 ? -4.219 4.475 -8.005 1.00 81.12 74 GLY A O 1
ATOM 598 N N . LEU A 1 75 ? -5.843 6.015 -8.221 1.00 84.88 75 LEU A N 1
ATOM 599 C CA . LEU A 1 75 ? -6.042 5.818 -9.663 1.00 84.88 75 LEU A CA 1
ATOM 600 C C . LEU A 1 75 ? -4.877 6.349 -10.497 1.00 84.88 75 LEU A C 1
ATOM 602 O O . LEU A 1 75 ? -4.674 5.877 -11.607 1.00 84.88 75 LEU A O 1
ATOM 606 N N . ILE A 1 76 ? -4.120 7.314 -9.976 1.00 87.38 76 ILE A N 1
ATOM 607 C CA . ILE A 1 76 ? -2.987 7.919 -10.683 1.00 87.38 76 ILE A CA 1
ATOM 608 C C . ILE A 1 76 ? -1.676 7.286 -10.215 1.00 87.38 76 ILE A C 1
ATOM 610 O O . ILE A 1 76 ? -0.872 6.842 -11.030 1.00 87.38 76 ILE A O 1
ATOM 614 N N . ILE A 1 77 ? -1.471 7.193 -8.899 1.00 87.88 77 ILE A N 1
ATOM 615 C CA . ILE A 1 77 ? -0.207 6.742 -8.309 1.00 87.88 77 ILE A CA 1
ATOM 616 C C . ILE A 1 77 ? 0.076 5.278 -8.665 1.00 87.88 77 ILE A C 1
ATOM 618 O O . ILE A 1 77 ? 1.202 4.949 -9.028 1.00 87.88 77 ILE A O 1
ATOM 622 N N . TYR A 1 78 ? -0.922 4.390 -8.590 1.00 87.62 78 TYR A N 1
ATOM 623 C CA . TYR A 1 78 ? -0.676 2.962 -8.805 1.00 87.62 78 TYR A CA 1
ATOM 624 C C . TYR A 1 78 ? -0.322 2.608 -10.257 1.00 87.62 78 TYR A C 1
ATOM 626 O O . TYR A 1 78 ? 0.672 1.907 -10.435 1.00 87.62 78 TYR A O 1
ATOM 634 N N . PRO A 1 79 ? -1.032 3.089 -11.298 1.00 90.00 79 PRO A N 1
ATOM 635 C CA . PRO A 1 79 ? -0.620 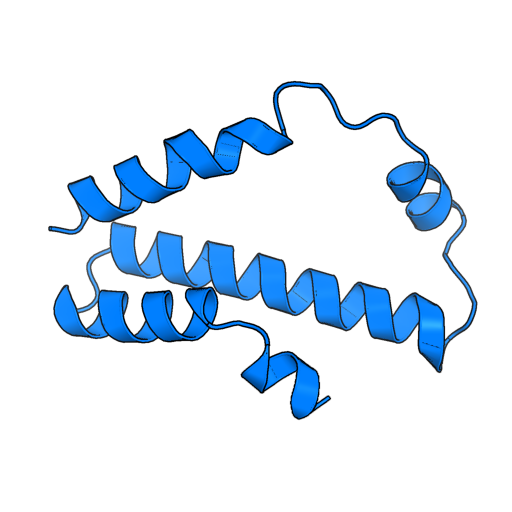2.836 -12.678 1.00 90.00 79 PRO A CA 1
ATOM 636 C C . PRO A 1 79 ? 0.750 3.420 -13.017 1.00 90.00 79 PRO A C 1
ATOM 638 O O . PRO A 1 79 ? 1.504 2.774 -13.734 1.00 90.00 79 PRO A O 1
ATOM 641 N N . ILE A 1 80 ? 1.096 4.596 -12.479 1.00 91.31 80 ILE A N 1
ATOM 642 C CA . ILE A 1 80 ? 2.426 5.189 -12.679 1.00 91.31 80 ILE A CA 1
ATOM 643 C C . ILE A 1 80 ? 3.506 4.299 -12.063 1.00 91.31 80 ILE A C 1
ATOM 645 O O . ILE A 1 80 ? 4.490 4.000 -12.729 1.00 91.31 80 ILE A O 1
ATOM 649 N N . LEU A 1 81 ? 3.319 3.837 -10.822 1.00 89.25 81 LEU A N 1
ATOM 650 C CA . LEU A 1 81 ? 4.280 2.939 -10.174 1.00 89.25 81 LEU A CA 1
ATOM 651 C C . LEU A 1 81 ? 4.436 1.620 -10.933 1.00 89.25 81 LEU A C 1
ATOM 653 O O . LEU A 1 81 ? 5.552 1.140 -11.068 1.00 89.25 81 LEU A O 1
ATOM 657 N N . ILE A 1 82 ? 3.343 1.058 -11.454 1.00 90.00 82 ILE A N 1
ATOM 658 C CA . ILE A 1 82 ? 3.388 -0.162 -12.270 1.00 90.00 82 ILE A CA 1
ATOM 659 C C . ILE A 1 82 ? 4.125 0.097 -13.590 1.00 90.00 82 ILE A C 1
ATOM 661 O O . ILE A 1 82 ? 4.973 -0.698 -13.970 1.00 90.00 82 ILE A O 1
ATOM 665 N N . ALA A 1 83 ? 3.836 1.208 -14.271 1.00 91.50 83 ALA A N 1
ATOM 666 C CA . ALA A 1 83 ? 4.464 1.549 -15.546 1.00 91.50 83 ALA A CA 1
ATOM 667 C C . ALA A 1 83 ? 5.958 1.877 -15.420 1.00 91.50 83 ALA A C 1
ATOM 669 O O . ALA A 1 83 ? 6.690 1.677 -16.377 1.00 91.50 83 ALA A O 1
ATOM 670 N N . LEU A 1 84 ? 6.402 2.394 -14.271 1.00 90.81 84 LEU A N 1
ATOM 671 C CA . LEU A 1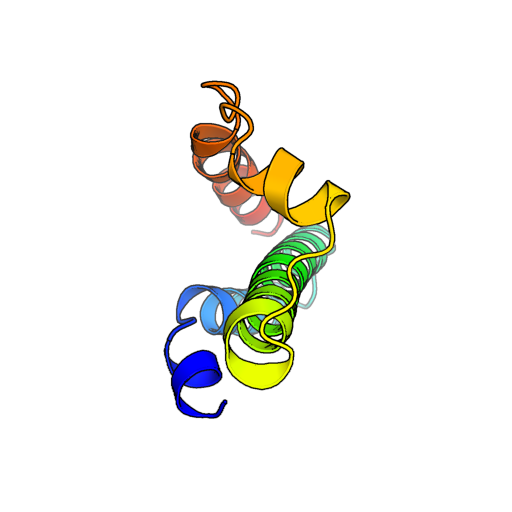 84 ? 7.818 2.665 -14.005 1.00 90.81 84 LEU A CA 1
ATOM 672 C C . LEU A 1 84 ? 8.613 1.411 -13.618 1.00 90.81 84 LEU A C 1
ATOM 674 O O . LEU A 1 84 ? 9.834 1.435 -13.727 1.00 90.81 84 LEU A O 1
ATOM 678 N N . ALA A 1 85 ? 7.941 0.357 -13.145 1.00 89.44 85 ALA A N 1
ATOM 679 C CA . ALA A 1 85 ? 8.580 -0.897 -12.738 1.00 89.44 85 ALA A CA 1
ATOM 680 C C . ALA A 1 85 ? 8.690 -1.940 -13.869 1.00 89.44 85 ALA A C 1
ATOM 682 O O . ALA A 1 85 ? 9.333 -2.971 -13.671 1.00 89.44 85 ALA A O 1
ATOM 683 N N . ILE A 1 86 ? 8.016 -1.717 -15.005 1.00 87.94 86 ILE A N 1
ATOM 684 C CA . ILE A 1 86 ? 8.068 -2.552 -16.221 1.00 87.94 86 ILE A CA 1
ATOM 685 C C . ILE A 1 86 ? 9.054 -1.923 -17.204 1.00 87.94 86 ILE A C 1
ATOM 687 O O . ILE A 1 86 ? 9.853 -2.684 -17.790 1.00 87.94 86 ILE A O 1
#

Foldseek 3Di:
DVVLVVPLVVLVVLVVLCVVLVNDPLSVVLNVVSVVVSVVVVVVCCCVPPVVDDDPVNVCVVPDPDPPCPVCVCVPSNVVSSVVSD

Radius of gyration: 15.46 Å; chains: 1; bounding box: 29×31×38 Å

Secondary structure (DSSP, 8-state):
-HHHHHT-HHHHHHHHHHHHTTT-HHHHHHHHHHHHHHHHHHHHHIIIIII----HHHHHHHHSPPPTTHHHHHHHHHHHHHHHH-

Sequence (86 aa):
ILLFLIMQPTFYFAIGFAILCDYDIFAIIFLFLKTADVATKILLIEQIFTKKSLSQEMSLILLSPIDSFLPYMGLIIYPILIALAI

pLDDT: mean 81.3, std 11.38, range [56.59, 95.5]